Protein AF-A0A822EFA2-F1 (afdb_monomer)

Solvent-accessible surface area (backbone atoms only — not comparable to full-atom values): 7581 Å² total; per-residue (Å²): 107,51,86,48,103,90,46,77,51,44,59,92,49,32,37,62,63,88,89,60,98,64,95,80,83,58,42,77,32,75,46,52,53,41,64,57,43,47,52,37,37,71,79,43,24,61,49,14,48,30,34,50,73,33,7,79,90,24,62,70,31,44,52,54,12,50,50,30,30,54,52,44,50,48,46,57,47,54,55,47,50,61,69,76,40,62,80,73,56,79,39,73,73,50,49,55,53,55,50,51,51,37,52,52,50,45,51,53,52,49,53,51,46,53,50,49,50,53,26,53,76,66,65,68,48,46,33,50,82,70,48,56,50,30,80,130

Sequence (136 aa):
GRLNETGCDCNRGWTTSDNRNDTNEYCDYQQRSKKRAFFLSLFVGSFGIDWFYLSRANEVYIIAGLLKLLIGCGCCSAWYLTYFRPEIQKSESVKYKIHGVSIFFSLVTFVWWIVDWARILGNRFPDGRGVGLTPW

Foldseek 3Di:
DDDDPVGDDADFQFADQPPDPDDDDGRPDGFAALVVLLVCLVPPCLQLVSLVSLAPVQPVSVVVNNVSNVLSVLLVVLVVCVVVPVVVVPDPVVVVVSVVVSVVSVVVSVVVSVVSNVCSVVQVDHGNSRHTHGDD

pLDDT: mean 84.19, std 12.4, range [52.69, 96.69]

Structure (mmCIF, N/CA/C/O backbone):
data_AF-A0A822EFA2-F1
#
_entry.id   AF-A0A822EFA2-F1
#
loop_
_atom_site.group_PDB
_atom_site.id
_atom_site.type_symbol
_atom_site.label_atom_id
_atom_site.label_alt_id
_atom_site.label_comp_id
_atom_site.label_asym_id
_atom_site.label_entity_id
_atom_site.label_seq_id
_atom_site.pdbx_PDB_ins_code
_atom_site.Cartn_x
_atom_site.Cartn_y
_atom_site.Cartn_z
_atom_site.occupancy
_atom_site.B_iso_or_equiv
_atom_site.auth_seq_id
_atom_site.auth_comp_id
_atom_site.auth_asym_id
_atom_site.auth_atom_id
_atom_site.pdbx_PDB_model_num
ATOM 1 N N . GLY A 1 1 ? 18.029 -4.333 -25.625 1.00 52.69 1 GLY A N 1
ATOM 2 C CA . GLY A 1 1 ? 17.396 -3.149 -26.236 1.00 52.69 1 GLY A CA 1
ATOM 3 C C . GLY A 1 1 ? 17.884 -2.997 -27.659 1.00 52.69 1 GLY A C 1
ATOM 4 O O . GLY A 1 1 ? 18.822 -3.693 -28.038 1.00 52.69 1 GLY A O 1
ATOM 5 N N . ARG A 1 2 ? 17.256 -2.119 -28.442 1.00 54.66 2 ARG A N 1
ATOM 6 C CA . ARG A 1 2 ? 17.782 -1.690 -29.746 1.00 54.66 2 ARG A CA 1
ATOM 7 C C . ARG A 1 2 ? 18.295 -0.257 -29.568 1.00 54.66 2 ARG A C 1
ATOM 9 O O . ARG A 1 2 ? 17.567 0.581 -29.042 1.00 54.66 2 ARG A O 1
ATOM 16 N N . LEU A 1 3 ? 19.552 -0.004 -29.927 1.00 56.38 3 LEU A N 1
ATOM 17 C CA . LEU A 1 3 ? 20.095 1.355 -29.968 1.00 56.38 3 LEU A CA 1
ATOM 18 C C . LEU A 1 3 ? 19.470 2.059 -31.177 1.00 56.38 3 LEU A C 1
ATOM 20 O O . LEU A 1 3 ? 19.537 1.524 -32.284 1.00 56.38 3 LEU A O 1
ATOM 24 N N . ASN A 1 4 ? 18.821 3.200 -30.959 1.00 54.25 4 ASN A N 1
ATOM 25 C CA . ASN A 1 4 ? 18.280 4.051 -32.016 1.00 54.25 4 ASN A CA 1
ATOM 26 C C . ASN A 1 4 ? 18.974 5.422 -31.966 1.00 54.25 4 ASN A C 1
ATOM 28 O O . ASN A 1 4 ? 19.496 5.804 -30.919 1.00 54.25 4 ASN A O 1
ATOM 32 N N . GLU A 1 5 ? 18.967 6.177 -33.068 1.00 53.56 5 GLU A N 1
ATOM 33 C CA . GLU A 1 5 ? 19.716 7.446 -33.210 1.00 53.56 5 GLU A CA 1
ATOM 34 C C . GLU A 1 5 ? 19.299 8.549 -32.210 1.00 53.56 5 GLU A C 1
ATOM 36 O O . GLU A 1 5 ? 20.002 9.543 -32.057 1.00 53.56 5 GLU A O 1
ATOM 41 N N . THR A 1 6 ? 18.191 8.368 -31.482 1.00 62.09 6 THR A N 1
ATOM 42 C CA . THR A 1 6 ? 17.666 9.315 -30.482 1.00 62.09 6 THR A CA 1
ATOM 43 C C . THR A 1 6 ? 17.577 8.757 -29.056 1.00 62.09 6 THR A C 1
ATOM 45 O O . THR A 1 6 ? 17.123 9.466 -28.157 1.00 62.09 6 THR A O 1
ATOM 48 N N . GLY A 1 7 ? 18.008 7.513 -28.806 1.00 62.31 7 GLY A N 1
ATOM 49 C CA . GLY A 1 7 ? 17.971 6.916 -27.467 1.00 62.31 7 GLY A CA 1
ATOM 50 C C . GLY A 1 7 ? 17.840 5.392 -27.444 1.00 62.31 7 GLY A C 1
ATOM 51 O O . GLY A 1 7 ? 17.801 4.719 -28.474 1.00 62.31 7 GLY A O 1
ATOM 52 N N . CYS A 1 8 ? 17.776 4.833 -26.234 1.00 68.31 8 CYS A N 1
ATOM 53 C CA . CYS A 1 8 ? 17.567 3.402 -26.027 1.00 68.31 8 CYS A CA 1
ATOM 54 C C . CYS A 1 8 ? 16.076 3.069 -26.005 1.00 68.31 8 CYS A C 1
ATOM 56 O O . CYS A 1 8 ? 15.362 3.503 -25.102 1.00 68.31 8 CYS A O 1
ATOM 58 N N . ASP A 1 9 ? 15.623 2.267 -26.970 1.00 79.38 9 ASP A N 1
ATOM 59 C CA . ASP A 1 9 ? 14.266 1.724 -26.967 1.00 79.38 9 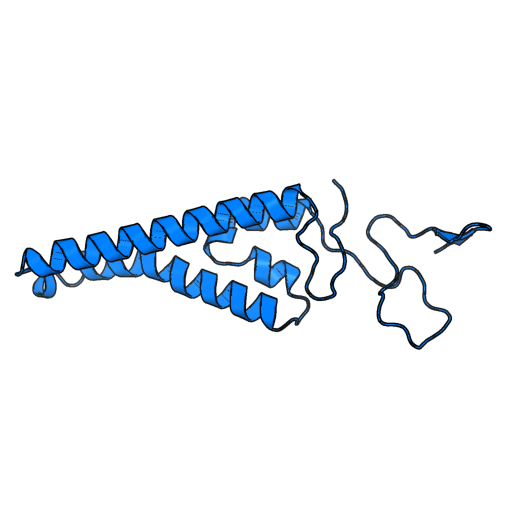ASP A CA 1
ATOM 60 C C . ASP A 1 9 ? 14.241 0.434 -26.131 1.00 79.38 9 ASP A C 1
ATOM 62 O O . ASP A 1 9 ? 14.854 -0.593 -26.477 1.00 79.38 9 ASP A O 1
ATOM 66 N N . CYS A 1 10 ? 13.592 0.520 -24.971 1.00 84.50 10 CYS A N 1
ATOM 67 C CA . CYS A 1 10 ? 13.444 -0.590 -24.045 1.00 84.50 10 CYS A CA 1
ATOM 68 C C . CYS A 1 10 ? 12.142 -1.341 -24.302 1.00 84.50 10 CYS A C 1
ATOM 70 O O . CYS A 1 10 ? 11.079 -0.753 -24.484 1.00 84.50 10 CYS A O 1
ATOM 72 N N . ASN A 1 11 ? 12.211 -2.672 -24.225 1.00 88.38 11 ASN A N 1
ATOM 73 C CA . ASN A 1 11 ? 11.011 -3.501 -24.250 1.00 88.38 11 ASN A CA 1
ATOM 74 C C . ASN A 1 11 ? 10.038 -3.052 -23.150 1.00 88.38 11 ASN A C 1
ATOM 76 O O . ASN A 1 11 ? 10.456 -2.694 -22.048 1.00 88.38 11 ASN A O 1
ATOM 80 N N . ARG A 1 12 ? 8.732 -3.128 -23.424 1.00 86.69 12 ARG A N 1
ATOM 81 C CA . ARG A 1 12 ? 7.686 -2.717 -22.478 1.00 86.69 12 ARG A CA 1
ATOM 82 C C . ARG A 1 12 ? 7.916 -3.329 -21.088 1.00 86.69 12 ARG A C 1
ATOM 84 O O . ARG A 1 12 ? 7.962 -4.548 -20.936 1.00 86.69 12 ARG A O 1
ATOM 91 N N . GLY A 1 13 ? 8.019 -2.467 -20.078 1.00 88.25 13 GLY A N 1
ATOM 92 C CA . GLY A 1 13 ? 8.264 -2.852 -18.686 1.00 88.25 13 GLY A CA 1
ATOM 93 C C . GLY A 1 13 ? 9.733 -2.940 -18.275 1.00 88.25 13 GLY A C 1
ATOM 94 O O . GLY A 1 13 ? 10.014 -3.357 -17.150 1.00 88.25 13 GLY A O 1
ATOM 95 N N . TRP A 1 14 ? 10.647 -2.532 -19.152 1.00 90.00 14 TRP A N 1
ATOM 96 C CA . TRP A 1 14 ? 12.065 -2.376 -18.863 1.00 90.00 14 TRP A CA 1
ATOM 97 C C . TRP A 1 14 ? 12.478 -0.915 -18.997 1.00 90.00 14 TRP A C 1
ATOM 99 O O . TRP A 1 14 ? 11.991 -0.200 -19.868 1.00 90.00 14 TRP A O 1
ATOM 109 N N . THR A 1 15 ? 13.388 -0.485 -18.135 1.00 88.56 15 THR A N 1
ATOM 110 C CA . THR A 1 15 ? 14.003 0.844 -18.164 1.00 88.56 15 THR A CA 1
ATOM 111 C C . THR A 1 15 ? 15.461 0.735 -17.743 1.00 88.56 15 THR A C 1
ATOM 113 O O . THR A 1 15 ? 15.901 -0.312 -17.268 1.00 88.56 15 THR A O 1
ATOM 116 N N . THR A 1 16 ? 16.222 1.801 -17.930 1.00 84.88 16 THR A N 1
ATOM 117 C CA . THR A 1 16 ? 17.580 1.906 -17.397 1.00 84.88 16 THR A CA 1
ATOM 118 C C . THR A 1 16 ? 17.510 2.316 -15.926 1.00 84.88 16 THR A C 1
ATOM 120 O O . THR A 1 16 ? 16.755 3.225 -15.574 1.00 84.88 16 THR A O 1
ATOM 123 N N . SER A 1 17 ? 18.242 1.611 -15.062 1.00 76.44 17 SER A N 1
ATOM 124 C CA . SER A 1 17 ? 18.402 1.991 -13.652 1.00 76.44 17 SER A CA 1
ATOM 125 C C . SER A 1 17 ? 19.301 3.228 -13.539 1.00 76.44 17 SER A C 1
ATOM 127 O O . SER A 1 17 ? 20.396 3.229 -14.088 1.00 76.44 17 SER A O 1
ATOM 129 N N . ASP A 1 18 ? 18.877 4.247 -12.784 1.00 68.81 18 ASP A N 1
ATOM 130 C CA . ASP A 1 18 ? 19.596 5.532 -12.638 1.00 68.81 18 ASP A CA 1
ATOM 131 C C . ASP A 1 18 ? 20.925 5.409 -11.850 1.00 68.81 18 ASP A C 1
ATOM 133 O O . ASP A 1 18 ? 21.776 6.290 -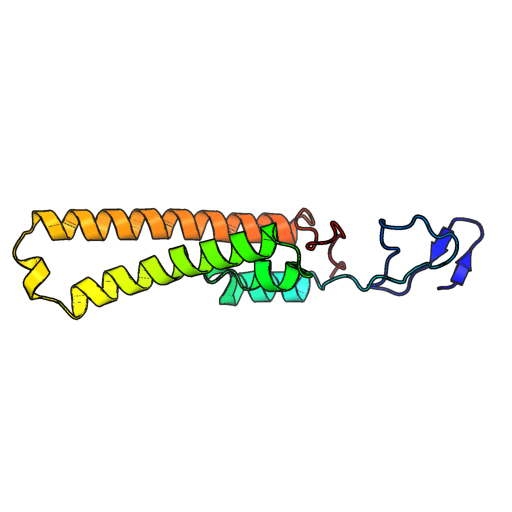11.859 1.00 68.81 18 ASP A O 1
ATOM 137 N N . ASN A 1 19 ? 21.148 4.270 -11.186 1.00 62.62 19 ASN A N 1
ATOM 138 C CA . ASN A 1 19 ? 22.365 3.973 -10.422 1.00 62.62 19 ASN A CA 1
ATOM 139 C C . ASN A 1 19 ? 23.523 3.459 -11.301 1.00 62.62 19 ASN A C 1
ATOM 141 O O . ASN A 1 19 ? 24.006 2.347 -11.068 1.00 62.62 19 ASN A O 1
ATOM 145 N N . ARG A 1 20 ? 23.999 4.227 -12.292 1.00 56.03 20 ARG A N 1
ATOM 146 C CA . ARG A 1 20 ? 25.205 3.831 -13.050 1.00 56.03 20 ARG A CA 1
ATOM 147 C C . ARG A 1 20 ? 26.339 4.851 -13.038 1.00 56.03 20 ARG A C 1
ATOM 149 O O . ARG A 1 20 ? 26.271 5.897 -13.665 1.00 56.03 20 ARG A O 1
ATOM 156 N N . ASN A 1 21 ? 27.434 4.412 -12.412 1.00 59.81 21 ASN A N 1
ATOM 157 C CA . ASN A 1 21 ? 28.813 4.802 -12.719 1.00 59.81 21 ASN A CA 1
ATOM 158 C C . ASN A 1 21 ? 29.403 3.988 -13.896 1.00 59.81 21 ASN A C 1
ATOM 160 O O . ASN A 1 21 ? 30.572 4.164 -14.217 1.00 59.81 21 ASN A O 1
ATOM 164 N N . ASP A 1 22 ? 28.630 3.091 -14.520 1.00 57.91 22 ASP A N 1
ATOM 165 C CA . ASP A 1 22 ? 29.107 2.165 -15.556 1.00 57.91 22 ASP A CA 1
ATOM 166 C C . ASP A 1 22 ? 28.417 2.434 -16.902 1.00 57.91 22 ASP A C 1
ATOM 168 O O . ASP A 1 22 ? 27.242 2.785 -16.955 1.00 57.91 22 ASP A O 1
ATOM 172 N N . THR A 1 23 ? 29.133 2.331 -18.015 1.00 58.75 23 THR A N 1
ATOM 173 C CA . THR A 1 23 ? 28.784 3.069 -19.244 1.00 58.75 23 THR A CA 1
ATOM 174 C C . THR A 1 23 ? 28.010 2.311 -20.326 1.00 58.75 23 THR A C 1
ATOM 176 O O . THR A 1 23 ? 27.849 2.883 -21.395 1.00 58.75 23 THR A O 1
ATOM 179 N N . ASN A 1 24 ? 27.485 1.089 -20.138 1.00 63.34 24 ASN A N 1
ATOM 180 C CA . ASN A 1 24 ? 26.937 0.341 -21.299 1.00 63.34 24 ASN A CA 1
ATOM 181 C C . ASN A 1 24 ? 25.712 -0.566 -21.099 1.00 63.34 24 ASN A C 1
ATOM 183 O O . ASN A 1 24 ? 25.272 -1.203 -22.057 1.00 63.34 24 ASN A O 1
ATOM 187 N N . GLU A 1 25 ? 25.121 -0.647 -19.911 1.00 69.50 25 GLU A N 1
ATOM 188 C CA . GLU A 1 25 ? 23.906 -1.449 -19.741 1.00 69.50 25 GLU A CA 1
ATOM 189 C C . GLU A 1 25 ? 22.668 -0.545 -19.861 1.00 69.50 25 GLU A C 1
ATOM 191 O O . GLU A 1 25 ? 22.512 0.454 -19.160 1.00 69.50 25 GLU A O 1
ATOM 196 N N . TYR A 1 26 ? 21.786 -0.888 -20.795 1.00 79.69 26 TYR A N 1
ATOM 197 C CA . TYR A 1 26 ? 20.526 -0.196 -21.043 1.00 79.69 26 TYR A CA 1
ATOM 198 C C . TYR A 1 26 ? 19.379 -1.186 -20.899 1.00 79.69 26 TYR A C 1
ATOM 200 O O . TYR A 1 26 ? 19.503 -2.344 -21.309 1.00 79.69 26 TYR A O 1
ATOM 208 N N . CYS A 1 27 ? 18.236 -0.721 -20.388 1.00 85.56 27 CYS A N 1
ATOM 209 C CA . CYS A 1 27 ? 17.049 -1.563 -20.202 1.00 85.56 27 CYS A CA 1
ATOM 210 C C . CYS A 1 27 ? 17.290 -2.760 -19.267 1.00 85.56 27 CYS A C 1
ATOM 212 O O . CYS A 1 27 ? 16.748 -3.842 -19.485 1.00 85.56 27 CYS A O 1
ATOM 214 N N . ASP A 1 28 ? 18.124 -2.577 -18.249 1.00 87.62 28 ASP A N 1
ATOM 215 C CA . ASP A 1 28 ? 18.524 -3.603 -17.284 1.00 87.62 28 ASP A CA 1
ATOM 216 C C . ASP A 1 28 ? 17.548 -3.733 -16.105 1.00 87.62 28 ASP A C 1
ATOM 218 O O . ASP A 1 28 ? 17.581 -4.707 -15.351 1.00 87.62 28 ASP A O 1
ATOM 222 N N . TYR A 1 29 ? 16.658 -2.754 -15.938 1.00 88.75 29 TYR A N 1
ATOM 223 C CA . TYR A 1 29 ? 15.744 -2.695 -14.814 1.00 88.75 29 TYR A CA 1
ATOM 224 C C . TYR A 1 29 ? 14.319 -3.062 -15.207 1.00 88.75 29 TYR A C 1
ATOM 226 O O . TYR A 1 29 ? 13.641 -2.341 -15.939 1.00 88.75 29 TYR A O 1
ATOM 234 N N . GLN A 1 30 ? 13.820 -4.163 -14.647 1.00 91.88 30 GLN A N 1
ATOM 235 C CA . GLN A 1 30 ? 12.424 -4.553 -14.796 1.00 91.88 30 GLN A CA 1
ATOM 236 C C . GLN A 1 30 ? 11.531 -3.733 -13.853 1.00 91.88 30 GLN A C 1
ATOM 238 O O . GLN A 1 30 ? 11.592 -3.886 -12.630 1.00 91.88 30 GLN A O 1
ATOM 243 N N . GLN A 1 31 ? 10.641 -2.919 -14.409 1.00 93.25 31 GLN A N 1
ATOM 244 C CA . GLN A 1 31 ? 9.673 -2.121 -13.655 1.00 93.25 31 GLN A CA 1
ATOM 245 C C . GLN A 1 31 ? 8.590 -2.996 -12.997 1.00 93.25 31 GLN A C 1
ATOM 247 O O . GLN A 1 31 ? 8.246 -4.086 -13.466 1.00 93.25 31 GLN A O 1
ATOM 252 N N . ARG A 1 32 ? 8.008 -2.516 -11.891 1.00 94.75 32 ARG A N 1
ATOM 253 C CA . ARG A 1 32 ? 6.856 -3.169 -11.243 1.00 94.75 32 ARG A CA 1
ATOM 254 C C . ARG A 1 32 ? 5.549 -2.818 -11.953 1.00 94.75 32 ARG A C 1
ATOM 256 O O . ARG A 1 32 ? 5.378 -1.718 -12.470 1.00 94.75 32 ARG A O 1
ATOM 263 N N . SER A 1 33 ? 4.600 -3.755 -11.952 1.00 94.75 33 SER A N 1
ATOM 264 C CA . SER A 1 33 ? 3.321 -3.562 -12.635 1.00 94.75 33 SER A CA 1
ATOM 265 C C . SER A 1 33 ? 2.382 -2.682 -11.820 1.00 94.75 33 SER A C 1
ATOM 267 O O . SER A 1 33 ? 1.991 -3.065 -10.715 1.00 94.75 33 SER A O 1
ATOM 269 N N . LYS A 1 34 ? 1.947 -1.553 -12.398 1.00 95.00 34 LYS A N 1
ATOM 270 C CA . LYS A 1 34 ? 0.933 -0.671 -11.798 1.00 95.00 34 LYS A CA 1
ATOM 271 C C . LYS A 1 34 ? -0.365 -1.410 -11.496 1.00 95.00 34 LYS A C 1
ATOM 273 O O . LYS A 1 34 ? -0.920 -1.259 -10.415 1.00 95.00 34 LYS A O 1
ATOM 278 N N . LYS A 1 35 ? -0.801 -2.273 -12.418 1.00 94.94 35 LYS A N 1
ATOM 279 C CA . LYS A 1 35 ? -1.999 -3.102 -12.250 1.00 94.94 35 LYS A CA 1
ATOM 280 C C . LYS A 1 35 ? -1.898 -4.002 -11.024 1.00 94.94 35 LYS A C 1
ATOM 282 O O . LYS A 1 35 ? -2.821 -4.037 -10.218 1.00 94.94 35 LYS A O 1
ATOM 287 N N . ARG A 1 36 ? -0.769 -4.698 -10.857 1.00 95.25 36 ARG A N 1
ATOM 288 C CA . ARG A 1 36 ? -0.551 -5.567 -9.690 1.00 95.25 36 ARG A CA 1
ATOM 289 C C . ARG A 1 36 ? -0.466 -4.759 -8.399 1.00 95.25 36 ARG A C 1
ATOM 291 O O . ARG A 1 36 ? -1.123 -5.131 -7.438 1.00 95.25 36 ARG A O 1
ATOM 298 N N . ALA A 1 37 ? 0.277 -3.651 -8.398 1.00 95.56 37 ALA A N 1
ATOM 299 C CA . ALA A 1 37 ? 0.369 -2.767 -7.237 1.00 95.56 37 ALA A CA 1
ATOM 300 C C . ALA A 1 37 ? -1.016 -2.256 -6.808 1.00 95.56 37 ALA A C 1
ATOM 302 O O . ALA A 1 37 ? -1.350 -2.319 -5.629 1.00 95.56 37 ALA A O 1
ATOM 303 N N . PHE A 1 38 ? -1.849 -1.833 -7.765 1.00 95.94 38 PHE A N 1
ATOM 304 C CA . PHE A 1 38 ? -3.206 -1.369 -7.486 1.00 95.94 38 PHE A CA 1
ATOM 305 C C . PHE A 1 38 ? -4.086 -2.471 -6.895 1.00 95.94 38 PHE A C 1
ATOM 307 O O . PHE A 1 38 ? -4.710 -2.245 -5.868 1.00 95.94 38 PHE A O 1
ATOM 314 N N . PHE A 1 39 ? -4.109 -3.673 -7.480 1.00 96.12 39 PHE A N 1
ATOM 315 C CA . PHE A 1 39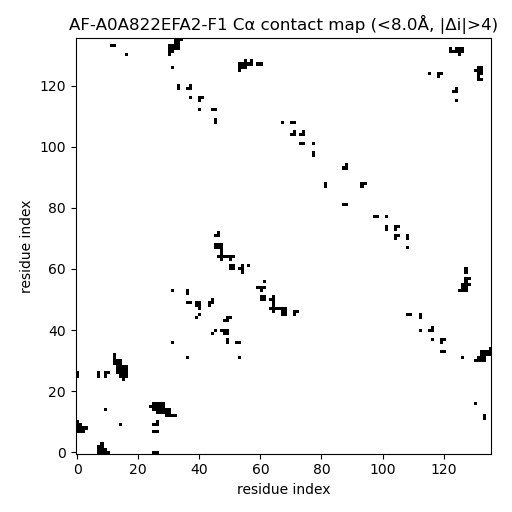 ? -4.919 -4.768 -6.934 1.00 96.12 39 PHE A CA 1
ATOM 316 C C . PHE A 1 39 ? -4.435 -5.246 -5.563 1.00 96.12 39 PHE A C 1
ATOM 318 O O . PHE A 1 39 ? -5.259 -5.553 -4.704 1.00 96.12 39 PHE A O 1
ATOM 325 N N . LEU A 1 40 ? -3.120 -5.264 -5.328 1.00 95.75 40 LEU A N 1
ATOM 326 C CA . LEU A 1 40 ? -2.573 -5.543 -4.001 1.00 95.75 40 LEU A CA 1
ATOM 327 C C . LEU A 1 40 ? -3.019 -4.477 -2.998 1.00 95.75 40 LEU A C 1
ATOM 329 O O . LEU A 1 40 ? -3.501 -4.823 -1.927 1.00 95.75 40 LEU A O 1
ATOM 333 N N . SER A 1 41 ? -2.943 -3.197 -3.363 1.00 94.44 41 SER A N 1
ATOM 334 C CA . SER A 1 41 ? -3.405 -2.106 -2.503 1.00 94.44 41 SER A CA 1
ATOM 335 C C . SER A 1 41 ? -4.921 -2.159 -2.258 1.00 94.44 41 SER A C 1
ATOM 337 O O . SER A 1 41 ? -5.388 -1.944 -1.141 1.00 94.44 41 SER A O 1
ATOM 339 N N . LEU A 1 42 ? -5.704 -2.519 -3.278 1.00 93.94 42 LEU A N 1
ATOM 340 C CA . LEU A 1 42 ? -7.162 -2.604 -3.215 1.00 93.94 42 LEU A CA 1
ATOM 341 C C . LEU A 1 42 ? -7.641 -3.695 -2.253 1.00 93.94 42 LEU A C 1
ATOM 343 O O . LEU A 1 42 ? -8.492 -3.428 -1.411 1.00 93.94 42 LEU A O 1
ATOM 347 N N . PHE A 1 43 ? -7.103 -4.911 -2.370 1.00 93.44 43 PHE A N 1
ATOM 348 C CA . PHE A 1 43 ? -7.596 -6.055 -1.596 1.00 93.44 43 PHE A CA 1
ATOM 349 C C . PHE A 1 43 ? -6.882 -6.248 -0.261 1.00 93.44 43 PHE A C 1
ATOM 351 O O . PHE A 1 43 ? -7.487 -6.717 0.698 1.00 93.44 43 PHE A O 1
ATOM 358 N N . VAL A 1 44 ? -5.592 -5.915 -0.194 1.00 91.75 44 VAL A N 1
ATOM 359 C CA . VAL A 1 44 ? -4.732 -6.228 0.957 1.00 91.75 44 VAL A CA 1
ATOM 360 C C . VAL A 1 44 ? -3.797 -5.073 1.342 1.00 91.75 44 VAL A C 1
ATOM 362 O O . VAL A 1 44 ? -2.899 -5.243 2.167 1.00 91.75 44 VAL A O 1
ATOM 365 N N . GLY A 1 45 ? -4.015 -3.871 0.797 1.00 86.25 45 GLY A N 1
ATOM 366 C CA . GLY A 1 45 ? -3.210 -2.678 1.094 1.00 86.25 45 GLY A CA 1
ATOM 367 C C . GLY A 1 45 ? -3.366 -2.173 2.524 1.00 86.25 45 GLY A C 1
ATOM 368 O O . GLY A 1 45 ? -2.459 -1.535 3.057 1.00 86.25 45 GLY A O 1
ATOM 369 N N . SER A 1 46 ? -4.468 -2.521 3.191 1.00 86.25 46 SER A N 1
ATOM 370 C CA . SER A 1 46 ? -4.675 -2.266 4.622 1.00 86.25 46 SER A CA 1
ATOM 371 C C . SER A 1 46 ? -3.585 -2.911 5.486 1.00 86.25 46 SER A C 1
ATOM 373 O O . SER A 1 46 ? -3.258 -2.394 6.548 1.00 86.25 46 SER A O 1
ATOM 375 N N . PHE A 1 47 ? -2.991 -4.011 5.009 1.00 90.12 47 PHE A N 1
ATOM 376 C CA . PHE A 1 47 ? -1.892 -4.724 5.665 1.00 90.12 47 PHE A CA 1
ATOM 377 C C . PHE A 1 47 ? -0.501 -4.278 5.178 1.00 90.12 47 PHE A C 1
ATOM 379 O O . PHE A 1 47 ? 0.502 -4.863 5.575 1.00 90.12 47 PHE A O 1
ATOM 386 N N . GLY A 1 48 ? -0.418 -3.275 4.294 1.00 91.38 48 GLY A N 1
ATOM 387 C CA . GLY A 1 48 ? 0.849 -2.751 3.767 1.00 91.38 48 GLY A CA 1
ATOM 388 C C . GLY A 1 48 ? 1.531 -3.624 2.705 1.00 91.38 48 GLY A C 1
ATOM 389 O O . GLY A 1 48 ? 2.709 -3.425 2.411 1.00 91.38 48 GLY A O 1
ATOM 390 N N . ILE A 1 49 ? 0.826 -4.595 2.112 1.00 93.56 49 ILE A N 1
ATOM 391 C CA . ILE A 1 49 ? 1.396 -5.519 1.109 1.00 93.56 49 ILE A CA 1
ATOM 392 C C . ILE A 1 49 ? 1.858 -4.793 -0.163 1.00 93.56 49 ILE A C 1
ATOM 394 O O . ILE A 1 49 ? 2.840 -5.193 -0.790 1.00 93.56 49 ILE A O 1
ATOM 398 N N . ASP A 1 50 ? 1.191 -3.707 -0.533 1.00 93.81 50 ASP A N 1
ATOM 399 C CA . ASP A 1 50 ? 1.592 -2.823 -1.626 1.00 93.81 50 ASP A CA 1
ATOM 400 C C . ASP A 1 50 ? 2.957 -2.162 -1.379 1.00 93.81 50 ASP A C 1
ATOM 402 O O . ASP A 1 50 ? 3.802 -2.156 -2.277 1.00 93.81 50 ASP A O 1
ATOM 406 N N . TRP A 1 51 ? 3.231 -1.707 -0.156 1.00 96.00 51 TRP A N 1
ATOM 407 C CA . TRP A 1 51 ? 4.552 -1.191 0.223 1.00 96.00 51 TRP A CA 1
ATOM 408 C C . TRP A 1 51 ? 5.631 -2.274 0.168 1.00 96.00 51 TRP A C 1
ATOM 410 O O . TRP A 1 51 ? 6.708 -2.036 -0.380 1.00 96.00 51 TRP A O 1
ATOM 420 N N . PHE A 1 52 ? 5.339 -3.488 0.646 1.00 95.31 52 PHE A N 1
ATOM 421 C CA . PHE A 1 52 ? 6.277 -4.611 0.540 1.00 95.31 52 PHE A CA 1
ATOM 422 C C . PHE A 1 52 ? 6.555 -5.000 -0.916 1.00 95.31 52 PHE A C 1
ATOM 424 O O . PHE A 1 52 ? 7.712 -5.219 -1.282 1.00 95.31 52 PHE A O 1
ATOM 431 N N . 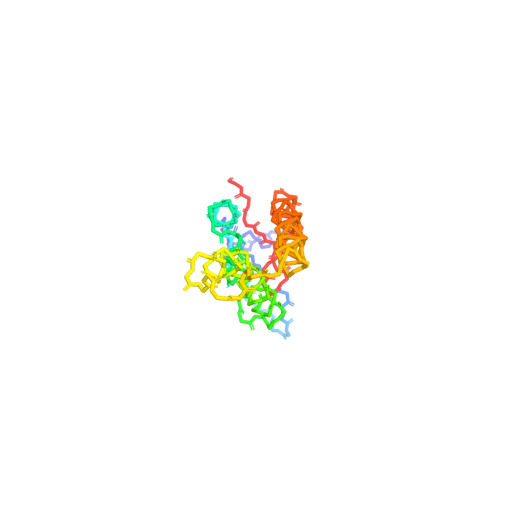TYR A 1 53 ? 5.528 -5.023 -1.769 1.00 95.25 53 TYR A N 1
ATOM 432 C CA . TYR A 1 53 ? 5.669 -5.293 -3.203 1.00 95.25 53 TYR A CA 1
ATOM 433 C C . TYR A 1 53 ? 6.583 -4.274 -3.903 1.00 95.25 53 TYR A C 1
ATOM 435 O O . TYR A 1 53 ? 7.420 -4.648 -4.740 1.00 95.25 53 TYR A O 1
ATOM 443 N N . LEU A 1 54 ? 6.441 -2.997 -3.537 1.00 94.94 54 LEU A N 1
ATOM 444 C CA . LEU A 1 54 ? 7.243 -1.895 -4.064 1.00 94.94 54 LEU A CA 1
ATOM 445 C C . LEU A 1 54 ? 8.623 -1.779 -3.413 1.00 94.94 54 LEU A C 1
ATOM 447 O O . LEU A 1 54 ? 9.501 -1.161 -4.003 1.00 94.94 54 LEU A O 1
ATOM 451 N N . SER A 1 55 ? 8.856 -2.413 -2.264 1.00 94.38 55 SER A N 1
ATOM 452 C CA . SER A 1 55 ? 10.045 -2.161 -1.447 1.00 94.38 55 SER A CA 1
ATOM 453 C C . SER A 1 55 ? 11.377 -2.361 -2.153 1.00 94.38 55 SER 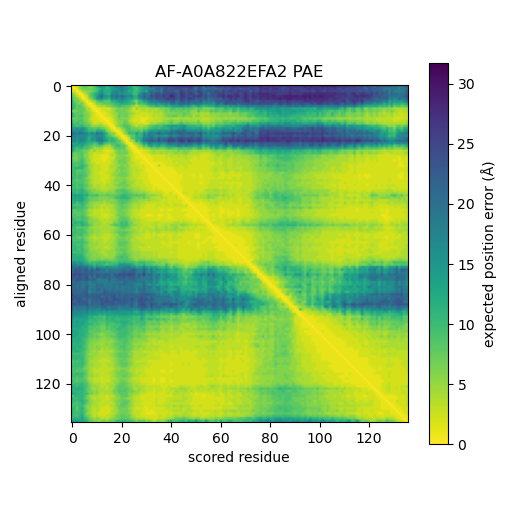A C 1
ATOM 455 O O . SER A 1 55 ? 12.265 -1.549 -1.962 1.00 94.38 55 SER A O 1
ATOM 457 N N . ARG A 1 56 ? 11.561 -3.412 -2.963 1.00 90.44 56 ARG A N 1
ATOM 458 C CA . ARG A 1 56 ? 12.851 -3.699 -3.634 1.00 90.44 56 ARG A CA 1
ATOM 459 C C . ARG A 1 56 ? 14.063 -3.674 -2.674 1.00 90.44 56 ARG A C 1
ATOM 461 O O . ARG A 1 56 ? 15.148 -3.280 -3.088 1.00 90.44 56 ARG A O 1
ATOM 468 N N . ALA A 1 57 ? 13.869 -4.116 -1.427 1.00 88.06 57 ALA A N 1
ATOM 469 C CA . ALA A 1 57 ? 14.844 -4.036 -0.328 1.00 88.06 57 ALA A CA 1
ATOM 470 C C . ALA A 1 57 ? 15.171 -2.610 0.173 1.00 88.06 57 ALA A C 1
ATOM 472 O O . ALA A 1 57 ? 16.147 -2.413 0.885 1.00 88.06 57 ALA A O 1
ATOM 473 N N . ASN A 1 58 ? 14.343 -1.617 -0.156 1.00 93.94 58 ASN A N 1
ATOM 474 C CA . ASN A 1 58 ? 14.393 -0.285 0.431 1.00 93.94 58 ASN A CA 1
ATOM 475 C C . ASN A 1 58 ? 13.753 -0.292 1.826 1.00 93.94 58 ASN A C 1
ATOM 477 O O . ASN A 1 58 ? 12.583 -0.655 1.990 1.00 93.94 58 ASN A O 1
ATOM 481 N N . GLU A 1 59 ? 14.521 0.150 2.816 1.00 94.81 59 GLU A N 1
ATOM 482 C CA . GLU A 1 59 ? 14.139 0.152 4.228 1.00 94.81 59 GLU A CA 1
ATOM 483 C C . GLU A 1 59 ? 12.893 0.995 4.505 1.00 94.81 59 GLU A C 1
ATOM 485 O O . GLU A 1 59 ? 12.014 0.557 5.242 1.00 94.81 59 GLU A O 1
ATOM 490 N N . VAL A 1 60 ? 12.752 2.160 3.863 1.00 94.00 60 VAL A N 1
ATOM 491 C CA . VAL A 1 60 ? 11.608 3.065 4.076 1.00 94.00 60 VAL A CA 1
ATOM 492 C C . VAL A 1 60 ? 10.302 2.373 3.707 1.00 94.00 60 VAL A C 1
ATOM 494 O O . VAL A 1 60 ? 9.306 2.484 4.421 1.00 94.00 60 VAL A O 1
ATOM 497 N N . TYR A 1 61 ? 10.310 1.611 2.615 1.00 94.88 61 TYR A N 1
ATOM 498 C CA . TYR A 1 61 ? 9.128 0.880 2.178 1.00 94.88 61 TYR A CA 1
ATOM 499 C C . TYR A 1 61 ? 8.807 -0.292 3.100 1.00 94.88 61 TYR A C 1
ATOM 501 O O . TYR A 1 61 ? 7.638 -0.534 3.394 1.00 94.88 61 TYR A O 1
ATOM 509 N N . ILE A 1 62 ? 9.832 -1.002 3.574 1.00 95.19 62 ILE A N 1
ATOM 510 C CA . ILE A 1 62 ? 9.667 -2.103 4.529 1.00 95.19 62 ILE A CA 1
ATOM 511 C C . ILE A 1 62 ? 9.084 -1.572 5.842 1.00 95.19 62 ILE A C 1
ATOM 513 O O . ILE A 1 62 ? 8.105 -2.122 6.344 1.00 95.19 62 ILE A O 1
ATOM 517 N N . ILE A 1 63 ? 9.632 -0.474 6.367 1.00 95.94 63 ILE A N 1
ATOM 518 C CA . ILE A 1 63 ? 9.175 0.159 7.608 1.00 95.94 63 ILE A CA 1
ATOM 519 C C . ILE A 1 63 ? 7.740 0.667 7.456 1.00 95.94 63 ILE A C 1
ATOM 521 O O . ILE A 1 63 ? 6.912 0.410 8.326 1.00 95.94 63 ILE A O 1
ATOM 525 N N . ALA A 1 64 ? 7.410 1.337 6.350 1.00 94.50 64 ALA A N 1
ATOM 526 C CA . ALA A 1 64 ? 6.049 1.806 6.099 1.00 94.50 64 ALA A CA 1
ATOM 527 C C . ALA A 1 64 ? 5.046 0.646 5.967 1.00 94.50 64 ALA A C 1
ATOM 529 O O . ALA A 1 64 ? 3.945 0.725 6.515 1.00 94.50 64 ALA A O 1
ATOM 530 N N . GLY A 1 65 ? 5.436 -0.450 5.308 1.00 94.00 65 GLY A N 1
ATOM 531 C CA . GLY A 1 65 ? 4.641 -1.677 5.241 1.00 94.00 65 GLY A CA 1
ATOM 532 C C . GLY A 1 65 ? 4.405 -2.299 6.621 1.00 94.00 65 GLY A C 1
ATOM 533 O O . GLY A 1 65 ? 3.267 -2.617 6.963 1.00 94.00 65 GLY A O 1
ATOM 534 N N . LEU A 1 66 ? 5.448 -2.404 7.452 1.00 94.75 66 LEU A N 1
ATOM 535 C CA . LEU A 1 66 ? 5.340 -2.903 8.830 1.00 94.75 66 LEU A CA 1
ATOM 536 C C . LEU A 1 66 ? 4.472 -1.998 9.705 1.00 94.75 66 LEU A C 1
ATOM 538 O O . LEU A 1 66 ? 3.651 -2.490 10.474 1.00 94.75 66 LEU A O 1
ATOM 542 N N . LEU A 1 67 ? 4.614 -0.680 9.571 1.00 93.69 67 LEU A N 1
ATOM 543 C CA . LEU A 1 67 ? 3.804 0.282 10.309 1.00 93.69 67 LEU A CA 1
ATOM 544 C C . LEU A 1 67 ? 2.323 0.141 9.942 1.00 93.69 67 LEU A C 1
ATOM 546 O O . LEU A 1 67 ? 1.477 0.073 10.832 1.00 93.69 67 LEU A O 1
ATOM 550 N N . LYS A 1 68 ? 2.009 0.004 8.648 1.00 91.75 68 LYS A N 1
ATOM 551 C CA . LYS A 1 68 ? 0.647 -0.305 8.196 1.00 91.75 68 LYS A CA 1
ATOM 552 C C . LYS A 1 68 ? 0.135 -1.625 8.747 1.00 91.75 68 LYS A C 1
ATOM 554 O O . LYS A 1 68 ? -1.000 -1.673 9.205 1.00 91.75 68 LYS A O 1
ATOM 559 N N 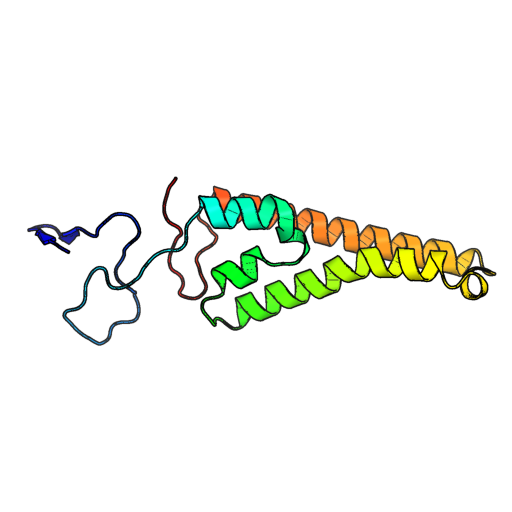. LEU A 1 69 ? 0.958 -2.669 8.746 1.00 91.69 69 LEU A N 1
ATOM 560 C CA . LEU A 1 69 ? 0.581 -3.966 9.298 1.00 91.69 69 LEU A CA 1
ATOM 561 C C . LEU A 1 69 ? 0.257 -3.868 10.796 1.00 91.69 69 LEU A C 1
ATOM 563 O O . LEU A 1 69 ? -0.755 -4.404 11.234 1.00 91.69 69 LEU A O 1
ATOM 567 N N . LEU A 1 70 ? 1.072 -3.157 11.578 1.00 89.75 70 LEU A N 1
ATOM 568 C CA . LEU A 1 70 ? 0.858 -2.984 13.018 1.00 89.75 70 LEU A CA 1
ATOM 569 C C . LEU A 1 70 ? -0.398 -2.158 13.320 1.00 89.75 70 LEU A C 1
ATOM 571 O O . LEU A 1 70 ? -1.207 -2.561 14.157 1.00 89.75 70 LEU A O 1
ATOM 575 N N . ILE A 1 71 ? -0.592 -1.034 12.624 1.00 87.31 71 ILE A N 1
ATOM 576 C CA . ILE A 1 71 ? -1.775 -0.178 12.806 1.00 87.31 71 ILE A CA 1
ATOM 577 C C . ILE A 1 71 ? -3.039 -0.899 12.308 1.00 87.31 71 ILE A C 1
ATOM 579 O O . ILE A 1 71 ? -4.069 -0.885 12.983 1.00 87.31 71 ILE A O 1
ATOM 583 N N . GLY A 1 72 ? -2.951 -1.575 11.160 1.00 83.94 72 GLY A N 1
ATOM 584 C CA . GLY A 1 72 ? -4.028 -2.362 10.566 1.00 83.94 72 GLY A CA 1
ATOM 585 C C . GLY A 1 72 ? -4.442 -3.543 11.443 1.00 83.94 72 GLY A C 1
ATOM 586 O O . GLY A 1 72 ? -5.622 -3.719 11.711 1.00 83.94 72 GLY A O 1
ATOM 587 N N . CYS A 1 73 ? -3.501 -4.310 11.993 1.00 80.88 73 CYS A N 1
ATOM 588 C CA . CYS A 1 73 ? -3.825 -5.374 12.952 1.00 80.88 73 CYS A CA 1
ATOM 589 C C . CYS A 1 73 ? -4.349 -4.825 14.292 1.00 80.88 73 CYS A C 1
ATOM 591 O O . CYS A 1 73 ? -5.141 -5.490 14.966 1.00 80.88 73 CYS A O 1
ATOM 593 N N . GLY A 1 74 ? -3.951 -3.605 14.669 1.00 72.06 74 GLY A N 1
ATOM 594 C CA . GLY A 1 74 ? -4.441 -2.898 15.853 1.00 72.06 74 GLY A CA 1
ATOM 595 C C . GLY A 1 74 ? -5.955 -2.656 15.854 1.00 72.06 74 GLY A C 1
ATOM 596 O O . GLY A 1 74 ? -6.579 -2.673 16.917 1.00 72.06 74 GLY A O 1
ATOM 597 N N . CYS A 1 75 ? -6.581 -2.493 14.681 1.00 70.69 75 CYS A N 1
ATOM 598 C CA . CYS A 1 75 ? -8.035 -2.328 14.612 1.00 70.69 75 CYS A CA 1
ATOM 599 C C . CYS A 1 75 ? -8.779 -3.641 14.910 1.00 70.69 75 CYS A C 1
ATOM 601 O O . CYS A 1 75 ? -9.801 -3.611 15.589 1.00 70.69 75 CYS A O 1
ATOM 603 N N . CYS A 1 76 ? -8.236 -4.796 14.513 1.00 69.25 76 CYS A N 1
ATOM 604 C CA . CYS A 1 76 ? -8.830 -6.106 14.796 1.00 69.25 76 CYS A CA 1
ATOM 605 C C . CYS A 1 76 ? -8.589 -6.566 16.244 1.00 69.25 76 CYS A C 1
ATOM 607 O O . CYS A 1 76 ? -9.448 -7.215 16.845 1.00 69.25 76 CYS A O 1
ATOM 609 N N . SER A 1 77 ? -7.440 -6.219 16.832 1.00 67.81 77 SER A N 1
ATOM 610 C CA . SER A 1 77 ? -7.096 -6.631 18.198 1.00 67.81 77 SER A CA 1
ATOM 611 C C . SER A 1 77 ? -7.904 -5.892 19.267 1.00 67.81 77 SER A C 1
ATOM 613 O O . SER A 1 77 ? -8.237 -6.492 20.286 1.00 67.81 77 SER A O 1
ATOM 615 N N . ALA A 1 78 ? -8.302 -4.637 19.028 1.00 67.81 78 ALA A N 1
ATOM 616 C CA . ALA A 1 78 ? -9.202 -3.910 19.926 1.00 67.81 78 ALA A CA 1
ATOM 617 C C . ALA A 1 78 ? -10.560 -4.623 20.073 1.00 67.81 78 ALA A C 1
ATOM 619 O O . ALA A 1 78 ? -11.048 -4.796 21.189 1.00 67.81 78 ALA A O 1
ATOM 620 N N . TRP A 1 79 ? -11.117 -5.117 18.963 1.00 66.88 79 TRP A N 1
ATOM 621 C CA . TRP A 1 79 ? -12.367 -5.883 18.949 1.00 66.88 79 TRP A CA 1
ATOM 622 C C . TRP A 1 79 ? -12.199 -7.243 19.631 1.00 66.88 79 TRP A C 1
ATOM 624 O O . TRP A 1 79 ? -13.030 -7.635 20.453 1.00 66.88 79 TRP A O 1
ATOM 634 N N . TYR A 1 80 ? -11.081 -7.924 19.362 1.00 69.06 80 TYR A N 1
ATOM 635 C CA . TYR A 1 80 ? -10.729 -9.181 20.021 1.00 69.06 80 TYR A CA 1
ATOM 636 C C . TYR A 1 80 ? -10.621 -9.022 21.545 1.00 69.06 80 TYR A C 1
ATOM 638 O O . TYR A 1 80 ? -11.208 -9.805 22.287 1.00 69.06 80 TYR A O 1
ATOM 646 N N . LEU A 1 81 ? -9.937 -7.979 22.029 1.00 66.69 81 LEU A N 1
ATOM 647 C CA . LEU A 1 81 ? -9.809 -7.696 23.461 1.00 66.69 81 LEU A CA 1
ATOM 648 C C . LEU A 1 81 ? -11.165 -7.385 24.105 1.00 66.69 81 LEU A C 1
ATOM 650 O O . LEU A 1 81 ? -11.426 -7.860 25.209 1.00 66.69 81 LEU A O 1
ATOM 654 N N . THR A 1 82 ? -12.051 -6.655 23.420 1.00 66.38 82 THR A N 1
ATOM 655 C CA . THR A 1 82 ? -13.408 -6.405 23.935 1.00 66.38 82 THR A CA 1
ATOM 656 C C . THR A 1 82 ? -14.292 -7.651 23.952 1.00 66.38 82 THR A C 1
ATOM 658 O O . THR A 1 82 ? -15.128 -7.768 24.842 1.00 66.38 82 THR A O 1
ATOM 661 N N . TYR A 1 83 ? -14.106 -8.585 23.013 1.00 68.88 83 TYR A N 1
ATOM 662 C CA . TYR A 1 83 ? -14.919 -9.802 22.911 1.00 68.88 83 TYR A CA 1
ATOM 663 C C . TYR A 1 83 ? -14.438 -10.918 23.854 1.00 68.88 83 TYR A C 1
ATOM 665 O O . TYR A 1 83 ? -15.249 -11.581 24.494 1.00 68.88 83 TYR A O 1
ATOM 673 N N . PHE A 1 84 ? -13.120 -11.113 23.982 1.00 68.75 84 PHE A N 1
ATOM 674 C CA . PHE A 1 84 ? -12.534 -12.236 24.728 1.00 68.75 84 PHE A CA 1
ATOM 675 C C . PHE A 1 84 ? -12.151 -11.922 26.183 1.00 68.75 84 PHE A C 1
ATOM 677 O O . PHE A 1 84 ? -11.887 -12.849 26.948 1.00 68.75 84 PHE A O 1
ATOM 684 N N . ARG A 1 85 ? -12.107 -10.648 26.603 1.00 71.50 85 ARG A N 1
ATOM 685 C CA . ARG A 1 85 ? -11.786 -10.247 27.992 1.00 71.50 85 ARG A CA 1
ATOM 686 C C . ARG A 1 85 ? -12.912 -9.400 28.612 1.00 71.50 85 ARG A C 1
ATOM 688 O O . ARG A 1 85 ? -12.698 -8.221 28.905 1.00 71.50 85 ARG A O 1
ATOM 695 N N . PRO A 1 86 ? -14.097 -9.984 28.879 1.00 66.56 86 PRO A N 1
ATOM 696 C CA . PRO A 1 86 ? -15.235 -9.259 29.461 1.00 66.56 86 PRO A CA 1
ATOM 697 C C . PRO A 1 86 ? -14.939 -8.663 30.852 1.00 66.56 86 PRO A C 1
ATOM 699 O O . PRO A 1 86 ? -15.562 -7.683 31.251 1.00 66.56 86 PRO A O 1
ATOM 702 N N . GLU A 1 87 ? -13.944 -9.184 31.578 1.00 69.56 87 GLU A N 1
ATOM 703 C CA . GLU A 1 87 ? -13.514 -8.662 32.886 1.00 69.56 87 GLU A CA 1
ATOM 704 C C . GLU A 1 87 ? -12.950 -7.234 32.844 1.00 69.56 87 GLU A C 1
ATOM 706 O O . GLU A 1 87 ? -13.139 -6.473 33.794 1.00 69.56 87 GLU A O 1
ATOM 711 N N . ILE A 1 88 ? -12.317 -6.828 31.737 1.00 64.38 88 ILE A N 1
ATOM 712 C CA . ILE A 1 88 ? -11.757 -5.473 31.574 1.00 64.38 88 ILE A CA 1
ATOM 713 C C . ILE A 1 88 ? -12.881 -4.437 31.346 1.00 64.38 88 ILE A C 1
ATOM 715 O O . ILE A 1 88 ? -12.701 -3.240 31.573 1.00 64.38 88 ILE A O 1
ATOM 719 N N . GLN A 1 89 ? -14.081 -4.889 30.962 1.00 61.94 89 GLN A N 1
ATOM 720 C CA . GLN A 1 89 ? -15.222 -4.045 30.602 1.00 61.94 89 GLN A CA 1
ATOM 721 C C . GLN A 1 89 ? -16.141 -3.640 31.768 1.00 61.94 89 GLN A C 1
ATOM 723 O O . GLN A 1 89 ? -17.194 -3.054 31.524 1.00 61.94 89 GLN A O 1
ATOM 728 N N . LYS A 1 90 ? -15.782 -3.869 33.038 1.00 69.00 90 LYS A N 1
ATOM 729 C CA . LYS A 1 90 ? -16.640 -3.425 34.160 1.00 69.00 90 LYS A CA 1
ATOM 730 C C . LYS A 1 90 ? -16.792 -1.902 34.273 1.00 69.00 90 LYS A C 1
ATOM 732 O O . LYS A 1 90 ? -17.748 -1.438 34.883 1.00 69.00 90 LYS A O 1
ATOM 737 N N . SER A 1 91 ? -15.880 -1.124 33.689 1.00 79.19 91 SER A N 1
ATOM 738 C CA . SER A 1 91 ? -15.956 0.337 33.684 1.00 79.19 91 SER A CA 1
ATOM 739 C C . SER A 1 91 ? -16.441 0.858 32.333 1.00 79.19 91 SER A C 1
ATOM 741 O O . SER A 1 91 ? -15.739 0.736 31.326 1.00 79.19 91 SER A O 1
ATOM 743 N N . GLU A 1 92 ? -17.595 1.533 32.329 1.00 81.25 92 GLU A N 1
ATOM 744 C CA . GLU A 1 92 ? -18.080 2.312 31.177 1.00 81.25 92 GLU A CA 1
ATOM 745 C C . GLU A 1 92 ? -17.018 3.300 30.680 1.00 81.25 92 GLU A C 1
ATOM 747 O O . GLU A 1 92 ? -16.910 3.560 29.481 1.00 81.25 92 GLU A O 1
ATOM 752 N N . SER A 1 93 ? -16.146 3.771 31.585 1.00 83.19 93 SER A N 1
ATOM 753 C CA . SER A 1 93 ? -15.083 4.687 31.201 1.00 83.19 93 SER A CA 1
ATOM 754 C C . SER A 1 93 ? -13.988 4.084 30.334 1.00 83.19 93 SER A C 1
ATOM 756 O O . SER A 1 93 ? -13.358 4.773 29.535 1.00 83.19 93 SER A O 1
ATOM 758 N N . VAL A 1 94 ? -13.737 2.789 30.488 1.00 82.12 94 VAL A N 1
ATOM 759 C CA . VAL A 1 94 ? -12.707 2.081 29.724 1.00 82.12 94 VAL A CA 1
ATOM 760 C C . VAL A 1 94 ? -13.239 1.708 28.338 1.00 82.12 94 VAL A C 1
ATOM 762 O O . VAL A 1 94 ? -12.502 1.802 27.357 1.00 82.12 94 VAL A O 1
ATOM 765 N N . LYS A 1 95 ? -14.536 1.387 28.228 1.00 80.25 95 LYS A N 1
ATOM 766 C CA . LYS A 1 95 ? -15.194 1.058 26.953 1.00 80.25 95 LYS A CA 1
ATOM 767 C C . LYS A 1 95 ? -15.112 2.198 25.941 1.00 80.25 95 LYS A C 1
ATOM 769 O O . LYS A 1 95 ? -14.647 1.972 24.825 1.00 80.25 95 LYS A O 1
ATOM 774 N N . TYR A 1 96 ? -15.510 3.418 26.323 1.00 83.50 96 TYR A N 1
ATOM 775 C CA . TYR A 1 96 ? -15.481 4.550 25.389 1.00 83.50 96 TYR A CA 1
ATOM 776 C C . TYR A 1 96 ? -14.055 4.898 24.950 1.00 83.50 96 TYR A C 1
ATOM 778 O O . TYR A 1 96 ? -13.850 5.262 23.795 1.00 83.50 96 TYR A O 1
ATOM 786 N N . LYS A 1 97 ? -13.057 4.745 25.837 1.00 86.19 97 LYS A N 1
ATOM 787 C CA . LYS A 1 97 ? -11.647 5.000 25.502 1.00 86.19 97 LYS A CA 1
ATOM 788 C C . LYS A 1 97 ? -11.142 4.010 24.461 1.00 86.19 97 LYS A C 1
ATOM 790 O O . LYS A 1 97 ? -10.576 4.431 23.460 1.00 86.19 97 LYS A O 1
ATOM 795 N N . ILE A 1 98 ? -11.385 2.713 24.663 1.00 82.94 98 ILE A N 1
ATOM 796 C CA . ILE A 1 98 ? -10.973 1.671 23.711 1.00 82.94 98 ILE A CA 1
ATOM 797 C C . ILE A 1 98 ? -11.668 1.875 22.361 1.00 82.94 98 ILE A C 1
ATOM 799 O O . ILE A 1 98 ? -11.011 1.835 21.321 1.00 82.94 98 ILE A O 1
ATOM 803 N N . HIS A 1 99 ? -12.976 2.145 22.371 1.00 83.31 99 HIS A N 1
ATOM 804 C CA . HIS A 1 99 ? -13.733 2.354 21.139 1.00 83.31 99 HIS A CA 1
ATOM 805 C C . HIS A 1 99 ? -13.265 3.615 20.396 1.00 83.31 99 HIS A C 1
ATOM 807 O O . HIS A 1 99 ? -13.019 3.559 19.194 1.00 83.31 99 HIS A O 1
ATOM 813 N N . GLY A 1 100 ? -13.045 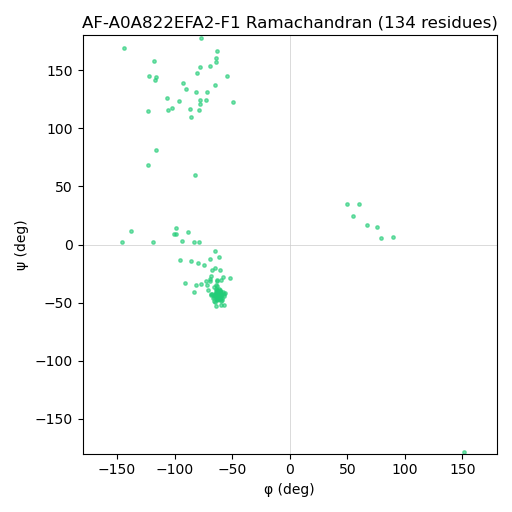4.724 21.110 1.00 86.62 100 GLY A N 1
ATOM 814 C CA . GLY A 1 100 ? -12.515 5.960 20.530 1.00 86.62 100 GLY A CA 1
ATOM 815 C C . GLY A 1 100 ? -11.132 5.776 19.900 1.00 86.62 100 GLY A C 1
ATOM 816 O O . GLY A 1 100 ? -10.903 6.221 18.777 1.00 86.62 100 GLY A O 1
ATOM 817 N N . VAL A 1 101 ? -10.232 5.051 20.574 1.00 85.75 101 VAL A N 1
ATOM 818 C CA . VAL A 1 101 ? -8.898 4.720 20.042 1.00 85.75 101 VAL A CA 1
ATOM 819 C C . VAL A 1 101 ? -8.998 3.833 18.794 1.00 85.75 101 VAL A C 1
ATOM 821 O O . VAL A 1 101 ? -8.321 4.094 17.800 1.00 85.75 101 VAL A O 1
ATOM 824 N N . SER A 1 102 ? -9.872 2.823 18.804 1.00 85.69 102 SER A N 1
ATOM 825 C CA . SER A 1 102 ? -10.098 1.943 17.647 1.00 85.69 102 SER A CA 1
ATOM 826 C C . SER A 1 102 ? -10.631 2.709 16.430 1.00 85.69 102 SER A C 1
ATOM 828 O O . SER A 1 102 ? -10.123 2.526 15.319 1.00 85.69 102 SER A O 1
ATOM 830 N N . ILE A 1 103 ? -11.600 3.610 16.634 1.00 87.62 103 ILE A N 1
ATOM 831 C CA . ILE A 1 103 ? -12.147 4.470 15.574 1.00 87.62 103 ILE A CA 1
ATOM 832 C C . ILE A 1 103 ? -11.047 5.365 15.000 1.00 87.62 103 ILE A C 1
ATOM 834 O O . ILE A 1 103 ? -10.890 5.432 13.782 1.00 87.62 103 ILE A O 1
ATOM 838 N N . PHE A 1 104 ? -10.249 6.003 15.859 1.00 89.81 104 PHE A N 1
ATOM 839 C CA . PHE A 1 104 ? -9.154 6.869 15.428 1.00 89.81 104 PHE A CA 1
ATOM 840 C C . PHE A 1 104 ? -8.151 6.132 14.529 1.00 89.81 104 PHE A C 1
ATOM 842 O O . PHE A 1 104 ? -7.888 6.576 13.411 1.00 89.81 104 PHE A O 1
ATOM 849 N N . PHE A 1 105 ? -7.643 4.974 14.963 1.00 87.19 105 PHE A N 1
ATOM 850 C CA . PHE A 1 105 ? -6.710 4.188 14.148 1.00 87.19 105 PHE A CA 1
ATOM 851 C C . PHE A 1 105 ? -7.345 3.687 12.847 1.00 87.19 105 PHE A C 1
ATOM 853 O O . PHE A 1 105 ? -6.684 3.680 11.811 1.00 87.19 105 PHE A O 1
ATOM 860 N N . SER A 1 106 ? -8.632 3.332 12.867 1.00 87.31 106 SER A N 1
ATOM 861 C CA . SER A 1 106 ? -9.356 2.914 11.660 1.00 87.31 106 SER A CA 1
ATOM 862 C C . SER A 1 106 ? -9.454 4.045 10.633 1.00 87.31 106 SER A C 1
ATOM 864 O O . SER A 1 106 ? -9.209 3.815 9.450 1.00 87.31 106 SER A O 1
ATOM 866 N N . LEU A 1 107 ? -9.739 5.275 11.075 1.00 90.56 107 LEU A N 1
ATOM 867 C CA . LEU A 1 107 ? -9.771 6.453 10.203 1.00 90.56 107 LEU A CA 1
ATOM 868 C C . LEU A 1 107 ? -8.391 6.767 9.620 1.00 90.56 107 LEU A C 1
ATOM 870 O O . LEU A 1 107 ? -8.280 7.017 8.421 1.00 90.56 107 LEU A O 1
ATOM 874 N N . VAL A 1 108 ? -7.335 6.706 10.436 1.00 91.69 108 VAL A N 1
ATOM 875 C CA . VAL A 1 108 ? -5.955 6.923 9.973 1.00 91.69 108 VAL A CA 1
ATOM 876 C C . VAL A 1 108 ? -5.569 5.892 8.908 1.00 91.69 108 VAL A C 1
ATOM 878 O O . VAL A 1 108 ? -5.075 6.266 7.843 1.00 91.69 108 VAL A O 1
ATOM 881 N N . THR A 1 109 ? -5.845 4.608 9.148 1.00 90.75 109 THR A N 1
ATOM 882 C CA . THR A 1 109 ? -5.582 3.533 8.178 1.00 90.75 109 THR A CA 1
ATOM 883 C C . THR A 1 109 ? -6.385 3.720 6.898 1.00 90.75 109 THR A C 1
ATOM 885 O O . THR A 1 109 ? -5.839 3.555 5.808 1.00 90.75 109 THR A O 1
ATOM 888 N N . PHE A 1 110 ? -7.659 4.104 7.009 1.00 91.69 110 PHE A N 1
ATOM 889 C CA . PHE A 1 110 ? -8.520 4.353 5.857 1.00 91.69 110 PHE A CA 1
ATOM 890 C C . PHE A 1 110 ? -8.003 5.510 4.996 1.00 91.69 110 PHE A C 1
ATOM 892 O O . PHE A 1 110 ? -7.876 5.368 3.781 1.00 91.69 110 PHE A O 1
ATOM 899 N N . VAL A 1 111 ? -7.627 6.632 5.614 1.00 94.56 111 VAL A N 1
ATOM 900 C CA . VAL A 1 111 ? -7.038 7.773 4.896 1.00 94.56 111 VAL A CA 1
ATOM 901 C C . VAL A 1 111 ? -5.737 7.362 4.212 1.00 94.56 111 VAL A C 1
ATOM 903 O O . VAL A 1 111 ? -5.554 7.645 3.028 1.00 94.56 111 VAL A O 1
ATOM 906 N N . TRP A 1 112 ? -4.851 6.652 4.914 1.00 94.88 112 TRP A N 1
ATOM 907 C CA . TRP A 1 112 ? -3.595 6.182 4.329 1.00 94.88 112 TRP A CA 1
ATOM 908 C C . TRP A 1 112 ? -3.845 5.229 3.149 1.00 94.88 112 TRP A C 1
ATOM 910 O O . TRP A 1 112 ? -3.200 5.330 2.110 1.00 94.88 112 TRP A O 1
ATOM 920 N N . TRP A 1 113 ? -4.821 4.335 3.254 1.00 94.06 113 TRP A N 1
ATOM 921 C CA . TRP A 1 113 ? -5.210 3.440 2.166 1.00 94.06 113 TRP A CA 1
ATOM 922 C C . TRP A 1 113 ? -5.682 4.194 0.911 1.00 94.06 113 TRP A C 1
ATOM 924 O O . TRP A 1 113 ? -5.195 3.917 -0.185 1.00 94.06 113 TRP A O 1
ATOM 934 N N . ILE A 1 114 ? -6.523 5.222 1.063 1.00 95.56 114 ILE A N 1
ATOM 935 C CA . ILE A 1 114 ? -6.944 6.077 -0.063 1.00 95.56 114 ILE A CA 1
ATOM 936 C C . ILE A 1 114 ? -5.760 6.852 -0.664 1.00 95.56 114 ILE A C 1
ATOM 938 O O . ILE A 1 114 ? -5.649 6.973 -1.888 1.00 95.56 114 ILE A O 1
ATOM 942 N N . VAL A 1 115 ? -4.846 7.358 0.170 1.00 96.19 115 VAL A N 1
ATOM 943 C CA . VAL A 1 115 ? -3.634 8.052 -0.298 1.00 96.19 115 VAL A CA 1
ATOM 944 C C . VAL A 1 115 ? -2.762 7.127 -1.148 1.00 96.19 115 VAL A C 1
ATOM 946 O O . VAL A 1 115 ? -2.218 7.560 -2.165 1.00 96.19 115 VAL A O 1
ATOM 949 N N . ASP A 1 116 ? -2.637 5.852 -0.789 1.00 94.69 116 ASP A N 1
ATOM 950 C CA . ASP A 1 116 ? -1.879 4.882 -1.585 1.00 94.69 116 ASP A CA 1
ATOM 951 C C . ASP A 1 116 ? -2.493 4.690 -2.960 1.00 94.69 116 ASP A C 1
ATOM 953 O O . ASP A 1 116 ? -1.780 4.746 -3.961 1.00 94.69 116 ASP A O 1
ATOM 957 N N . TRP A 1 117 ? -3.814 4.572 -3.035 1.00 95.06 117 TRP A N 1
ATOM 958 C CA . TRP A 1 117 ? -4.508 4.471 -4.312 1.00 95.06 117 TRP A CA 1
ATOM 959 C C . TRP A 1 117 ? -4.255 5.685 -5.188 1.00 95.06 117 TRP A C 1
ATOM 961 O O . TRP A 1 117 ? -3.874 5.531 -6.348 1.00 95.06 117 TRP A O 1
ATOM 971 N N . ALA A 1 118 ? -4.399 6.887 -4.627 1.00 96.69 118 ALA A N 1
ATOM 972 C CA . ALA A 1 118 ? -4.131 8.125 -5.345 1.00 96.69 118 ALA A CA 1
ATOM 973 C C . ALA A 1 118 ? -2.684 8.170 -5.865 1.00 96.69 118 ALA A C 1
ATOM 975 O O . ALA A 1 118 ? -2.451 8.551 -7.015 1.00 96.69 118 ALA A O 1
ATOM 976 N N . ARG A 1 119 ? -1.708 7.717 -5.066 1.00 95.62 119 ARG A N 1
ATOM 977 C CA . ARG A 1 119 ? -0.295 7.659 -5.471 1.00 95.62 119 ARG A CA 1
ATOM 978 C C . ARG A 1 119 ? -0.040 6.624 -6.571 1.00 95.62 119 ARG A C 1
ATOM 980 O O . ARG A 1 119 ? 0.653 6.952 -7.537 1.00 95.62 119 ARG A O 1
ATOM 987 N N . ILE A 1 120 ? -0.618 5.422 -6.479 1.00 95.19 120 ILE A N 1
ATOM 988 C CA . ILE A 1 120 ? -0.496 4.378 -7.516 1.00 95.19 120 ILE A CA 1
ATOM 989 C C . ILE A 1 120 ? -1.145 4.861 -8.813 1.00 95.19 120 ILE A C 1
ATOM 991 O O . ILE A 1 120 ? -0.504 4.864 -9.866 1.00 95.19 120 ILE A O 1
ATOM 995 N N . LEU A 1 121 ? -2.401 5.312 -8.751 1.00 94.00 121 LEU A N 1
ATOM 996 C CA . LEU A 1 121 ? -3.154 5.793 -9.910 1.00 94.00 121 LEU A CA 1
ATOM 997 C C . LEU A 1 121 ? -2.484 7.012 -10.554 1.00 94.00 121 LEU A C 1
ATOM 999 O O . LEU A 1 121 ? -2.409 7.073 -11.782 1.00 94.00 121 LEU A O 1
ATOM 1003 N N . GLY A 1 122 ? -1.918 7.913 -9.751 1.00 94.94 122 GLY A N 1
ATOM 1004 C CA 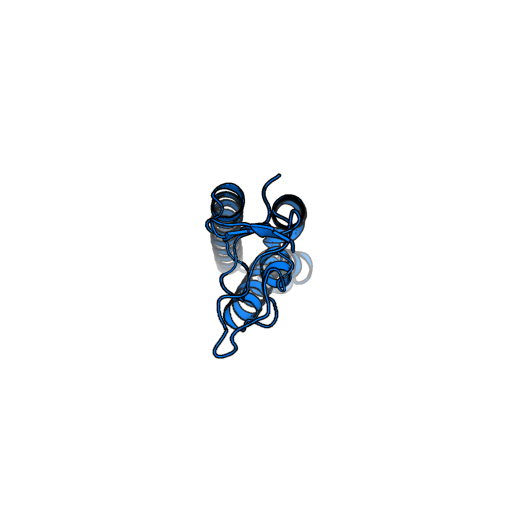. GLY A 1 122 ? -1.201 9.102 -10.208 1.00 94.94 122 GLY A CA 1
ATOM 1005 C C . GLY A 1 122 ? 0.237 8.871 -10.683 1.00 94.94 122 GLY A C 1
ATOM 1006 O O . GLY A 1 122 ? 0.900 9.849 -11.012 1.00 94.94 122 GLY A O 1
ATOM 1007 N N . ASN A 1 123 ? 0.748 7.629 -10.705 1.00 90.81 123 ASN A N 1
ATOM 1008 C CA . ASN A 1 123 ? 2.163 7.322 -10.992 1.00 90.81 123 ASN A CA 1
ATOM 1009 C C . ASN A 1 123 ? 3.159 8.071 -10.080 1.00 90.81 123 ASN A C 1
ATOM 1011 O O . ASN A 1 123 ? 4.314 8.263 -10.444 1.00 90.81 123 ASN A O 1
ATOM 1015 N N . ARG A 1 124 ? 2.726 8.477 -8.880 1.00 92.56 124 ARG A N 1
ATOM 1016 C CA . ARG A 1 124 ? 3.565 9.145 -7.868 1.00 92.56 124 ARG A CA 1
ATOM 1017 C C . ARG A 1 124 ? 4.054 8.182 -6.789 1.00 92.56 124 ARG A C 1
ATOM 1019 O O . ARG A 1 124 ? 4.499 8.616 -5.731 1.00 92.56 124 ARG A O 1
ATOM 1026 N N . PHE A 1 125 ? 3.933 6.880 -7.043 1.00 93.44 125 PHE A N 1
ATOM 1027 C CA . PHE A 1 125 ? 4.437 5.830 -6.170 1.00 93.44 125 PHE A CA 1
ATOM 1028 C C . PHE A 1 125 ? 5.523 5.035 -6.902 1.00 93.44 125 PHE A C 1
ATOM 1030 O O . PHE A 1 125 ? 5.213 4.007 -7.514 1.00 93.44 125 PHE A O 1
ATOM 1037 N N . PRO A 1 126 ? 6.770 5.539 -6.930 1.00 93.69 126 PRO A N 1
ATOM 1038 C CA . PRO A 1 126 ? 7.875 4.762 -7.467 1.00 93.69 126 PRO A CA 1
ATOM 1039 C C . PRO A 1 126 ? 8.089 3.506 -6.618 1.00 93.69 126 PRO A C 1
ATOM 1041 O O . PRO A 1 126 ? 7.550 3.370 -5.519 1.00 93.69 126 PRO A O 1
ATOM 1044 N N . ASP A 1 127 ? 8.865 2.565 -7.133 1.00 93.62 127 ASP A N 1
ATOM 1045 C CA . ASP A 1 127 ? 9.372 1.485 -6.300 1.00 93.62 127 ASP A CA 1
ATOM 1046 C C . ASP A 1 127 ? 10.541 1.958 -5.417 1.00 93.62 127 ASP A C 1
ATOM 1048 O O . ASP A 1 127 ? 10.975 3.112 -5.465 1.00 93.62 127 ASP A O 1
ATOM 1052 N N . GLY A 1 128 ? 11.066 1.067 -4.580 1.00 92.69 128 GLY A N 1
ATOM 1053 C CA . GLY A 1 128 ? 12.150 1.375 -3.651 1.00 92.69 128 GLY A CA 1
ATOM 1054 C C . GLY A 1 128 ? 13.486 1.737 -4.300 1.00 92.69 128 GLY A C 1
ATOM 1055 O O . GLY A 1 128 ? 14.407 2.125 -3.581 1.00 92.69 128 GLY A O 1
ATOM 1056 N N . ARG A 1 129 ? 13.606 1.645 -5.631 1.00 90.50 129 ARG A N 1
ATOM 1057 C CA . ARG A 1 129 ? 14.748 2.176 -6.390 1.00 90.50 129 ARG A CA 1
ATOM 1058 C C . ARG A 1 129 ? 14.445 3.514 -7.068 1.00 90.50 129 ARG A C 1
ATOM 1060 O 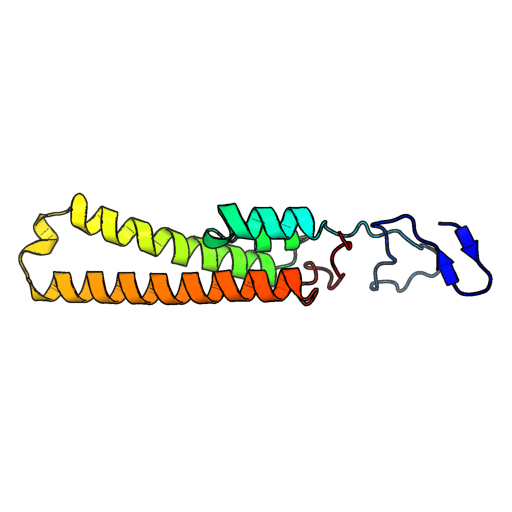O . ARG A 1 129 ? 15.246 3.976 -7.868 1.00 90.50 129 ARG A O 1
ATOM 1067 N N . GLY A 1 130 ? 13.301 4.131 -6.770 1.00 90.62 130 GLY A N 1
ATOM 1068 C CA . GLY A 1 130 ? 12.894 5.405 -7.362 1.00 90.62 130 GLY A CA 1
ATOM 1069 C C . GLY A 1 130 ? 12.313 5.274 -8.770 1.00 90.62 130 GLY A C 1
ATOM 1070 O O . GLY A 1 130 ? 11.991 6.283 -9.392 1.00 90.62 130 GLY A O 1
ATOM 1071 N N . VAL A 1 131 ? 12.127 4.051 -9.277 1.00 91.38 131 VAL A N 1
ATOM 1072 C CA . VAL A 1 131 ? 11.671 3.827 -10.649 1.00 91.38 131 VAL A CA 1
ATOM 1073 C C . VAL A 1 131 ? 10.145 3.758 -10.703 1.00 91.38 131 VAL A C 1
ATOM 1075 O O . VAL A 1 131 ? 9.499 3.075 -9.906 1.00 91.38 131 VAL A O 1
ATOM 1078 N N . GLY A 1 132 ? 9.552 4.457 -11.674 1.00 92.06 132 GLY A N 1
ATOM 1079 C CA . GLY A 1 132 ? 8.107 4.456 -11.904 1.00 92.06 132 GLY A CA 1
ATOM 1080 C C . GLY A 1 132 ? 7.545 3.085 -12.306 1.00 92.06 132 GLY A C 1
ATOM 1081 O O . GLY A 1 132 ? 8.245 2.220 -12.838 1.00 92.06 132 GLY A O 1
ATOM 1082 N N . LEU A 1 133 ? 6.245 2.896 -12.078 1.00 93.56 133 LEU A N 1
ATOM 1083 C CA . LEU A 1 133 ? 5.528 1.665 -12.421 1.00 93.56 133 LEU A CA 1
ATOM 1084 C C . LEU A 1 133 ? 5.209 1.590 -13.917 1.00 93.56 133 LEU A C 1
ATOM 1086 O O . LEU A 1 133 ? 5.004 2.611 -14.574 1.00 93.56 133 LEU A O 1
ATOM 1090 N N . THR A 1 134 ? 5.083 0.373 -14.448 1.00 93.25 134 THR A N 1
ATOM 1091 C CA . THR A 1 134 ? 4.681 0.184 -15.848 1.00 93.25 134 THR A CA 1
ATOM 1092 C C . THR A 1 134 ? 3.251 0.676 -16.083 1.00 93.25 134 THR A C 1
ATOM 1094 O O . THR A 1 134 ? 2.366 0.324 -15.294 1.00 93.25 134 THR A O 1
ATOM 1097 N N . PRO A 1 135 ? 2.972 1.386 -17.188 1.00 87.62 135 PRO A N 1
ATOM 1098 C CA . PRO A 1 135 ? 1.612 1.767 -17.565 1.00 87.62 135 PRO A CA 1
ATOM 1099 C C . PRO A 1 135 ? 0.726 0.544 -17.879 1.00 87.62 135 PRO A C 1
ATOM 1101 O O . PRO A 1 135 ? 1.234 -0.556 -18.123 1.00 87.62 135 PRO A O 1
ATOM 1104 N N . TRP A 1 136 ? -0.596 0.760 -17.835 1.00 85.44 136 TRP A N 1
ATOM 1105 C CA . TRP A 1 136 ? -1.654 -0.258 -17.943 1.00 85.44 136 TRP A CA 1
ATOM 1106 C C . TRP A 1 136 ? -1.607 -1.082 -19.226 1.00 85.44 136 TRP A C 1
ATOM 1108 O O . TRP A 1 136 ? -1.465 -0.491 -20.319 1.00 85.44 136 TRP A O 1
#

Mean predicted aligned error: 7.92 Å

Secondary structure (DSSP, 8-state):
-EEETTEEEPPTTEE--S--SSSS--S-EEPPBHHHHHHHHHHHGGGTHHHHHHHTT-HHHHHHHHHHHHHHHHHHHHHHHHHH-GGGGG-HHHHHHHHHHHHHHHHHHHHHHHHHHHHHHTT----TTSPPPBP-

Radius of gyration: 21.03 Å; Cα contacts (8 Å, |Δi|>4): 167; chains: 1; bounding box: 47×22×67 Å